Protein AF-A0AB34AJR7-F1 (afdb_monomer_lite)

Structure (mmCIF, N/CA/C/O backbone):
data_AF-A0AB34AJR7-F1
#
_entry.id   AF-A0AB34AJR7-F1
#
loop_
_atom_site.group_PDB
_atom_site.id
_atom_site.type_symbol
_atom_site.label_atom_id
_atom_site.label_alt_id
_atom_site.label_comp_id
_atom_site.label_asym_id
_atom_site.label_entity_id
_atom_site.label_seq_id
_atom_site.pdbx_PDB_ins_code
_atom_site.Cartn_x
_atom_site.Cartn_y
_atom_site.Cartn_z
_atom_site.occupancy
_atom_site.B_iso_or_equiv
_atom_site.auth_seq_id
_atom_site.auth_comp_id
_atom_site.auth_asym_id
_atom_site.auth_atom_id
_atom_site.pdbx_PDB_model_num
ATOM 1 N N . MET A 1 1 ? -32.721 -9.718 13.269 1.00 60.00 1 MET A N 1
ATOM 2 C CA . MET A 1 1 ? -31.646 -9.621 12.251 1.00 60.00 1 MET A CA 1
ATOM 3 C C . MET A 1 1 ? -32.278 -9.487 10.867 1.00 60.00 1 MET A C 1
ATOM 5 O O . MET A 1 1 ? -33.238 -10.207 10.607 1.00 60.00 1 MET A O 1
ATOM 9 N N . LYS A 1 2 ? -31.827 -8.562 10.002 1.00 69.06 2 LYS A N 1
ATOM 10 C CA . LYS A 1 2 ? -32.416 -8.412 8.654 1.00 69.06 2 LYS A CA 1
ATOM 11 C C . LYS A 1 2 ? -32.032 -9.614 7.778 1.00 69.06 2 LYS A C 1
ATOM 13 O O . LYS A 1 2 ? -30.962 -10.194 7.941 1.00 69.06 2 LYS A O 1
ATOM 18 N N . LY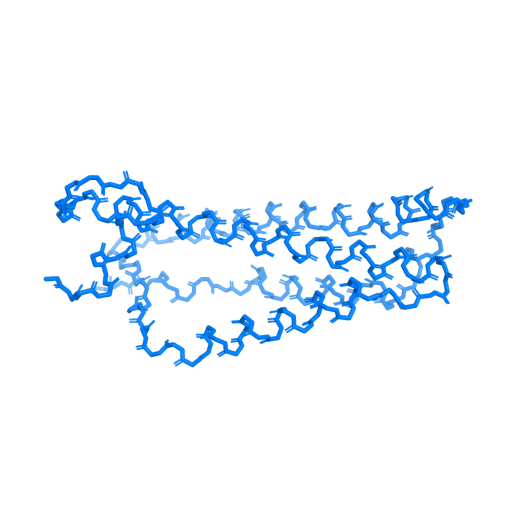S A 1 3 ? -32.892 -9.976 6.817 1.00 69.69 3 LYS A N 1
ATOM 19 C CA . LYS A 1 3 ? -32.714 -11.140 5.917 1.00 69.69 3 LYS A CA 1
ATOM 20 C C . LYS A 1 3 ? -31.365 -11.130 5.175 1.00 69.69 3 LYS A C 1
ATOM 22 O O . LYS A 1 3 ? -30.769 -12.180 4.966 1.00 69.69 3 LYS A O 1
ATOM 27 N N . ARG A 1 4 ? -30.870 -9.936 4.834 1.00 64.81 4 ARG A N 1
ATOM 28 C CA . ARG A 1 4 ? -29.570 -9.711 4.184 1.00 64.81 4 ARG A CA 1
ATOM 29 C C . ARG A 1 4 ? -28.381 -10.046 5.088 1.00 64.81 4 ARG A C 1
ATOM 31 O O . ARG A 1 4 ? -27.437 -10.668 4.623 1.00 64.81 4 ARG A O 1
ATOM 38 N N . ASP A 1 5 ? -28.443 -9.677 6.362 1.00 64.44 5 ASP A N 1
ATOM 39 C CA . ASP A 1 5 ? -27.351 -9.931 7.308 1.00 64.44 5 ASP A CA 1
ATOM 40 C C . ASP A 1 5 ? -27.264 -11.438 7.591 1.00 64.44 5 ASP A C 1
ATOM 42 O O . ASP A 1 5 ? -26.182 -12.012 7.589 1.00 64.44 5 ASP A O 1
ATOM 46 N N . LYS A 1 6 ? -28.422 -12.115 7.684 1.00 67.12 6 LYS A N 1
ATOM 47 C CA . LYS A 1 6 ? -28.497 -13.584 7.771 1.00 67.12 6 LYS A CA 1
ATOM 48 C C . LYS A 1 6 ? -27.819 -14.272 6.586 1.00 67.12 6 LYS A C 1
ATOM 50 O O . LYS A 1 6 ? -27.045 -15.199 6.787 1.00 67.12 6 LYS A O 1
ATOM 55 N N . TRP A 1 7 ? -28.078 -13.791 5.369 1.00 71.88 7 TRP A N 1
ATOM 56 C CA . TRP A 1 7 ? -27.449 -14.318 4.157 1.00 71.88 7 TRP A CA 1
ATOM 57 C C . TRP A 1 7 ? -25.925 -14.151 4.172 1.00 71.88 7 TRP A C 1
ATOM 59 O O . TRP A 1 7 ? -25.214 -15.052 3.736 1.00 71.88 7 TRP A O 1
ATOM 69 N N . LEU A 1 8 ? -25.426 -13.027 4.693 1.00 70.31 8 LEU A N 1
ATOM 70 C CA . LEU A 1 8 ? -23.998 -12.724 4.747 1.00 70.31 8 LEU A CA 1
ATOM 71 C C . LEU A 1 8 ? -23.271 -13.689 5.695 1.00 70.31 8 LEU A C 1
ATOM 73 O O . LEU A 1 8 ? -22.322 -14.341 5.281 1.00 70.31 8 LEU A O 1
ATOM 77 N N . TYR A 1 9 ? -23.762 -13.894 6.919 1.00 71.00 9 TYR A N 1
ATOM 78 C CA . TYR A 1 9 ? -23.121 -14.836 7.849 1.00 71.00 9 TYR A CA 1
ATOM 79 C C . TYR A 1 9 ? -23.202 -16.298 7.386 1.00 71.00 9 TYR A C 1
ATOM 81 O O . TYR A 1 9 ? -22.233 -17.040 7.532 1.00 71.00 9 TYR A O 1
ATOM 89 N N . GLN A 1 10 ? -24.314 -16.711 6.775 1.00 71.44 10 GLN A N 1
ATOM 90 C CA . GLN A 1 10 ? -24.476 -18.095 6.317 1.00 71.44 10 GLN A CA 1
ATOM 91 C C . GLN A 1 10 ? -23.614 -18.415 5.086 1.00 71.44 10 GLN A C 1
ATOM 93 O O . GLN A 1 10 ? -23.005 -19.478 5.031 1.00 71.44 10 GLN A O 1
ATOM 98 N N . ASN A 1 11 ? -23.512 -17.494 4.120 1.00 70.06 11 ASN A N 1
ATOM 99 C CA . ASN A 1 11 ? -22.813 -17.763 2.856 1.00 70.06 11 ASN A CA 1
ATOM 100 C C . ASN A 1 11 ? -21.356 -17.284 2.826 1.00 70.06 11 ASN A C 1
ATOM 102 O O . ASN A 1 11 ? -20.547 -17.897 2.141 1.00 70.06 11 ASN A O 1
ATOM 106 N N . PHE A 1 12 ? -21.005 -16.205 3.538 1.00 65.00 12 PHE A N 1
ATOM 107 C CA . PHE A 1 12 ? -19.621 -15.706 3.578 1.00 65.00 12 PHE A CA 1
ATOM 108 C C . PHE A 1 12 ? -18.805 -16.289 4.734 1.00 65.00 12 PHE A C 1
ATOM 110 O O . PHE A 1 12 ? -17.620 -16.549 4.552 1.00 65.00 12 PHE A O 1
ATOM 117 N N . ALA A 1 13 ? -19.407 -16.484 5.911 1.00 63.50 13 ALA A N 1
ATOM 118 C CA . ALA A 1 13 ? -18.710 -17.034 7.080 1.00 63.50 13 ALA A CA 1
ATOM 119 C C . ALA A 1 13 ? -18.955 -18.542 7.284 1.00 63.50 13 ALA A C 1
ATOM 121 O O . ALA A 1 13 ? -18.354 -19.136 8.175 1.00 63.50 13 ALA A O 1
ATOM 122 N N . GLY A 1 14 ? -19.805 -19.168 6.458 1.00 63.81 14 GLY A N 1
ATOM 123 C CA . GLY A 1 14 ? -20.055 -20.614 6.484 1.00 63.81 14 GLY A CA 1
ATOM 124 C C . GLY A 1 14 ? -20.819 -21.105 7.717 1.00 63.81 14 GLY A C 1
ATOM 125 O O . GLY A 1 14 ? -20.702 -22.271 8.085 1.00 63.81 14 GLY A O 1
ATOM 126 N N . LEU A 1 15 ? -21.575 -20.228 8.385 1.00 69.31 15 LEU A N 1
ATOM 127 C CA . LEU A 1 15 ? -22.309 -20.579 9.602 1.00 69.31 15 LEU A CA 1
ATOM 128 C C . LEU A 1 15 ? -23.631 -21.277 9.278 1.00 69.31 15 LEU A C 1
ATOM 130 O O . LEU A 1 15 ? -24.448 -20.765 8.512 1.00 69.31 15 LEU A O 1
ATOM 134 N N . ILE A 1 16 ? -23.849 -22.435 9.903 1.00 62.03 16 ILE A N 1
ATOM 135 C CA . ILE A 1 16 ? -25.080 -23.229 9.767 1.00 62.03 16 ILE A CA 1
ATOM 136 C C . ILE A 1 16 ? -26.218 -22.583 10.583 1.00 62.03 16 ILE A C 1
ATOM 138 O O . ILE A 1 16 ? -27.341 -22.459 10.090 1.00 62.03 16 ILE A O 1
ATOM 142 N N . ASP A 1 17 ? -25.898 -22.057 11.769 1.00 68.19 17 ASP A N 1
ATOM 143 C CA . ASP A 1 17 ? -26.843 -21.398 12.676 1.00 68.19 17 ASP A CA 1
ATOM 144 C C . ASP A 1 17 ? -26.700 -19.871 12.694 1.00 68.19 17 ASP A C 1
ATOM 146 O O . ASP A 1 17 ? -25.716 -19.298 12.224 1.00 68.19 17 ASP A O 1
ATOM 150 N N . THR A 1 18 ? -27.713 -19.176 13.224 1.00 71.06 18 THR A N 1
ATOM 151 C CA . THR A 1 18 ? -27.637 -17.722 13.415 1.00 71.06 18 THR A CA 1
ATOM 152 C C . THR A 1 18 ? -26.667 -17.395 14.552 1.00 71.06 18 THR A C 1
ATOM 154 O O . THR A 1 18 ? -26.972 -17.761 15.687 1.00 71.06 18 THR A O 1
ATOM 157 N N . PRO A 1 19 ? -25.553 -16.690 14.284 1.00 69.19 19 PRO A N 1
ATOM 158 C CA . PRO A 1 19 ? -24.556 -16.396 15.307 1.00 69.19 19 PRO A CA 1
ATOM 159 C C . PRO A 1 19 ? -25.125 -15.490 16.403 1.00 69.19 19 PRO A C 1
ATOM 161 O O . PRO A 1 19 ? -25.918 -14.576 16.128 1.00 69.19 19 PRO A O 1
ATOM 164 N N . ASP A 1 20 ? -24.703 -15.728 17.644 1.00 79.12 20 ASP A N 1
ATOM 165 C CA . ASP A 1 20 ? -25.038 -14.854 18.768 1.00 79.12 20 ASP A CA 1
ATOM 166 C C . ASP A 1 20 ? -24.397 -13.454 18.598 1.00 79.12 20 ASP A C 1
ATOM 168 O O . ASP A 1 20 ? -23.744 -13.147 17.597 1.00 79.12 20 ASP A O 1
ATOM 172 N N . GLU A 1 21 ? -24.680 -12.521 19.507 1.00 75.44 21 GLU A N 1
ATOM 173 C CA . GLU A 1 21 ? -24.149 -11.150 19.409 1.00 75.44 21 GLU A CA 1
ATOM 174 C C . GLU A 1 21 ? -22.619 -11.079 19.547 1.00 75.44 21 GLU A C 1
ATOM 176 O O . GLU A 1 21 ? -21.972 -10.314 18.829 1.00 75.44 21 GLU A O 1
ATOM 181 N N . TYR A 1 22 ? -22.034 -11.929 20.393 1.00 77.88 22 TYR A N 1
ATOM 182 C CA . TYR A 1 22 ? -20.591 -12.003 20.603 1.00 77.88 22 TYR A CA 1
ATOM 183 C C . TYR A 1 22 ? -19.871 -12.568 19.368 1.00 77.88 22 TYR A C 1
ATOM 185 O O . TYR A 1 22 ? -18.938 -11.955 18.846 1.00 77.88 22 TYR A O 1
ATOM 193 N N . GLN A 1 23 ? -20.363 -13.684 18.834 1.00 77.94 23 GLN A N 1
ATOM 194 C CA . GLN A 1 23 ? -19.871 -14.334 17.624 1.00 77.94 23 GLN A CA 1
ATOM 195 C C . GLN A 1 23 ? -19.946 -13.395 16.421 1.00 77.94 23 GLN A C 1
ATOM 197 O O . GLN A 1 23 ? -18.976 -13.279 15.675 1.00 77.94 23 GLN A O 1
ATOM 202 N N . ARG A 1 24 ? -21.059 -12.667 16.244 1.00 75.31 24 ARG A N 1
ATOM 203 C CA . ARG A 1 24 ? -21.189 -11.662 15.171 1.00 75.31 24 ARG A CA 1
ATOM 204 C C . ARG A 1 24 ? -20.109 -10.597 15.258 1.00 75.31 24 ARG A C 1
ATOM 206 O O . ARG A 1 24 ? -19.453 -10.321 14.257 1.00 75.31 24 ARG A O 1
ATOM 213 N N . HIS A 1 25 ? -19.882 -10.057 16.452 1.00 77.88 25 HIS A N 1
ATOM 214 C CA . HIS A 1 25 ? -18.841 -9.061 16.663 1.00 77.88 25 HIS A CA 1
ATOM 215 C C . HIS A 1 25 ? -17.438 -9.604 16.323 1.00 77.88 25 HIS A C 1
ATOM 217 O O . HIS A 1 25 ? -16.643 -8.913 15.682 1.00 77.88 25 HIS A O 1
ATOM 223 N N . GLU A 1 26 ? -17.115 -10.846 16.697 1.00 78.00 26 GLU A N 1
ATOM 224 C CA . GLU A 1 26 ? -15.825 -11.455 16.344 1.00 78.00 26 GLU A CA 1
ATOM 225 C C . GLU A 1 26 ? -15.669 -11.727 14.839 1.00 78.00 26 GLU A C 1
ATOM 227 O O . GLU A 1 26 ? -14.589 -11.492 14.277 1.00 78.00 26 GLU A O 1
ATOM 232 N N . ILE A 1 27 ? -16.737 -12.174 14.173 1.00 80.12 27 ILE A N 1
ATOM 233 C CA . ILE A 1 27 ? -16.758 -12.413 12.724 1.00 80.12 27 ILE A CA 1
ATOM 234 C C . ILE A 1 27 ? -16.564 -11.097 11.974 1.00 80.12 27 ILE A C 1
ATOM 236 O O . ILE A 1 27 ? -15.672 -11.005 11.132 1.00 80.12 27 ILE A O 1
ATOM 240 N N . ASP A 1 28 ? -17.330 -10.060 12.314 1.00 80.56 28 ASP A N 1
ATOM 241 C CA . ASP A 1 28 ? -17.245 -8.748 11.668 1.00 80.56 28 ASP A CA 1
ATOM 242 C C . ASP A 1 28 ? -15.857 -8.130 11.851 1.00 80.56 28 ASP A C 1
ATOM 244 O O . ASP A 1 28 ? -15.256 -7.621 10.901 1.00 80.56 28 ASP A O 1
ATOM 248 N N . LYS A 1 29 ? -15.285 -8.248 13.056 1.00 78.50 29 LYS A N 1
ATOM 249 C CA . LYS A 1 29 ? -13.915 -7.813 13.349 1.00 78.50 29 LYS A CA 1
ATOM 250 C C . LYS A 1 29 ? -12.887 -8.539 12.483 1.00 78.50 29 LYS A C 1
ATOM 252 O O . LYS A 1 29 ? -11.925 -7.925 12.017 1.00 78.50 29 LYS A O 1
ATOM 257 N N . THR A 1 30 ? -13.058 -9.840 12.278 1.00 81.94 30 THR A N 1
ATOM 258 C CA . THR A 1 30 ? -12.148 -10.652 11.461 1.00 81.94 30 THR A CA 1
ATOM 259 C C . THR A 1 30 ? -12.290 -10.311 9.981 1.00 81.94 30 THR A C 1
ATOM 261 O O . THR A 1 30 ? -11.288 -10.068 9.307 1.00 81.94 30 THR A O 1
ATOM 264 N N . LEU A 1 31 ? -13.522 -10.183 9.494 1.00 80.25 31 LEU A N 1
ATOM 265 C CA . LEU A 1 31 ? -13.828 -9.809 8.117 1.00 80.25 31 LEU A CA 1
ATOM 266 C C . LEU A 1 31 ? -13.313 -8.402 7.785 1.00 80.25 31 LEU A C 1
ATOM 268 O O . LEU A 1 31 ? -12.744 -8.191 6.714 1.00 80.25 31 LEU A O 1
ATOM 272 N N . ALA A 1 32 ? -13.415 -7.458 8.724 1.00 81.19 32 ALA A N 1
ATOM 273 C CA . ALA A 1 32 ? -12.837 -6.124 8.591 1.00 81.19 32 ALA A CA 1
ATOM 274 C C . ALA A 1 32 ? -11.305 -6.170 8.476 1.00 81.19 32 ALA A C 1
ATOM 276 O O . ALA A 1 32 ? -10.736 -5.530 7.592 1.00 81.19 32 ALA A O 1
ATOM 277 N N . LYS A 1 33 ? -10.624 -6.965 9.315 1.00 81.69 33 LYS A N 1
ATOM 278 C CA . LYS A 1 33 ? -9.163 -7.148 9.224 1.00 81.69 33 LYS A CA 1
ATOM 279 C C . LYS A 1 33 ? -8.746 -7.737 7.879 1.00 81.69 33 LYS A C 1
ATOM 281 O O . LYS A 1 33 ? -7.834 -7.207 7.252 1.00 81.69 33 LYS A O 1
ATOM 286 N N . ILE A 1 34 ? -9.420 -8.795 7.429 1.00 85.56 34 ILE A N 1
ATOM 287 C CA . ILE A 1 34 ? -9.145 -9.431 6.133 1.00 85.56 34 ILE A CA 1
ATOM 288 C C . ILE A 1 34 ? -9.380 -8.438 4.994 1.00 85.56 34 ILE A C 1
ATOM 290 O O . ILE A 1 34 ? -8.551 -8.338 4.098 1.00 85.56 34 ILE A O 1
ATOM 294 N N . SER A 1 35 ? -10.457 -7.653 5.056 1.00 83.31 35 SER A N 1
ATOM 295 C CA . SER A 1 35 ? -10.771 -6.641 4.041 1.00 83.31 35 SER A CA 1
ATOM 296 C C . SER A 1 35 ? -9.695 -5.555 3.954 1.00 83.31 35 SER A C 1
ATOM 298 O O . SER A 1 35 ? -9.305 -5.165 2.857 1.00 83.31 35 SER A O 1
ATOM 300 N N . ILE A 1 36 ? -9.173 -5.095 5.097 1.00 83.31 36 ILE A N 1
ATOM 301 C CA . ILE A 1 36 ? -8.062 -4.133 5.146 1.00 83.31 36 ILE A CA 1
ATOM 302 C C . ILE A 1 36 ? -6.793 -4.742 4.536 1.00 83.31 36 ILE A C 1
ATOM 304 O O . ILE A 1 36 ? -6.128 -4.089 3.734 1.00 83.31 36 ILE A O 1
ATOM 308 N N . ILE A 1 37 ? -6.469 -5.992 4.879 1.00 86.69 37 ILE A N 1
ATOM 309 C CA . ILE A 1 37 ? -5.313 -6.700 4.312 1.00 86.69 37 ILE A CA 1
ATOM 310 C C . ILE A 1 37 ? -5.470 -6.836 2.794 1.00 86.69 37 ILE A C 1
ATOM 312 O O . ILE A 1 37 ? -4.567 -6.450 2.061 1.00 86.69 37 ILE A O 1
ATOM 316 N N . ALA A 1 38 ? -6.630 -7.297 2.321 1.00 87.50 38 ALA A N 1
ATOM 317 C CA . ALA A 1 38 ? -6.923 -7.458 0.900 1.00 87.50 38 ALA A CA 1
ATOM 318 C C . ALA A 1 38 ? -6.825 -6.132 0.131 1.00 87.50 38 ALA A C 1
ATOM 320 O O . ALA A 1 38 ? -6.281 -6.105 -0.971 1.00 87.50 38 ALA A O 1
ATOM 321 N N . LEU A 1 39 ? -7.292 -5.023 0.719 1.00 88.12 39 LEU A N 1
ATOM 322 C CA . LEU A 1 39 ? -7.153 -3.692 0.128 1.00 88.12 39 LEU A CA 1
ATOM 323 C C . LEU A 1 39 ? -5.680 -3.288 -0.012 1.00 88.12 39 LEU A C 1
ATOM 325 O O . LEU A 1 39 ? -5.278 -2.811 -1.072 1.00 88.12 39 LEU A O 1
ATOM 329 N N . TYR A 1 40 ? -4.860 -3.502 1.021 1.00 87.31 40 TYR A N 1
ATOM 330 C CA . TYR A 1 40 ? -3.425 -3.223 0.933 1.00 87.31 40 TYR A CA 1
ATOM 331 C C . TYR A 1 40 ? -2.716 -4.124 -0.080 1.00 87.31 40 TYR A C 1
ATOM 333 O O . TYR A 1 40 ? -1.859 -3.642 -0.818 1.00 87.31 40 TYR A O 1
ATOM 341 N N . THR A 1 41 ? -3.094 -5.400 -0.170 1.00 89.12 41 THR A N 1
ATOM 342 C CA . THR A 1 41 ? -2.574 -6.313 -1.195 1.00 89.12 41 THR A CA 1
ATOM 343 C C . THR A 1 41 ? -2.944 -5.841 -2.599 1.00 89.12 41 THR A C 1
ATOM 345 O O . THR A 1 41 ? -2.082 -5.819 -3.472 1.00 89.12 41 THR A O 1
ATOM 348 N N . LEU A 1 42 ? -4.190 -5.406 -2.821 1.00 91.25 42 LEU A N 1
ATOM 349 C CA . LEU A 1 42 ? -4.624 -4.852 -4.104 1.00 91.25 42 LEU A CA 1
ATOM 350 C C . LEU A 1 42 ? -3.804 -3.611 -4.478 1.00 91.25 42 LEU A C 1
ATOM 352 O O . LEU A 1 42 ? -3.295 -3.534 -5.591 1.00 91.25 42 LEU A O 1
ATOM 356 N N . LEU A 1 43 ? -3.632 -2.669 -3.546 1.00 89.19 43 LEU A N 1
ATOM 357 C CA . LEU A 1 43 ? -2.821 -1.467 -3.768 1.00 89.19 43 LEU A CA 1
ATOM 358 C C . LEU A 1 43 ? -1.368 -1.810 -4.123 1.00 89.19 43 LEU A C 1
ATOM 360 O O . LEU A 1 43 ? -0.813 -1.219 -5.045 1.00 89.19 43 LEU A O 1
ATOM 364 N N . ALA A 1 44 ? -0.770 -2.782 -3.429 1.00 89.31 44 ALA A N 1
ATOM 365 C CA . ALA A 1 44 ? 0.584 -3.248 -3.711 1.00 89.31 44 ALA A CA 1
ATOM 366 C C . ALA A 1 44 ? 0.696 -3.861 -5.119 1.00 89.31 44 ALA A C 1
ATOM 368 O O . ALA A 1 44 ? 1.588 -3.498 -5.881 1.00 89.31 44 ALA A O 1
ATOM 369 N N . LEU A 1 45 ? -0.246 -4.728 -5.500 1.00 91.75 45 LEU A N 1
ATOM 370 C CA . LEU A 1 45 ? -0.263 -5.354 -6.825 1.00 91.75 45 LEU A CA 1
ATOM 371 C C . LEU A 1 45 ? -0.464 -4.340 -7.955 1.00 91.75 45 LEU A C 1
ATOM 373 O O . LEU A 1 45 ? 0.195 -4.451 -8.984 1.00 91.75 45 LEU A O 1
ATOM 377 N N . VAL A 1 46 ? -1.334 -3.346 -7.764 1.00 91.69 46 VAL A N 1
ATOM 378 C CA . VAL A 1 46 ? -1.527 -2.260 -8.739 1.00 91.69 46 VAL A CA 1
ATOM 379 C C . VAL A 1 46 ? -0.271 -1.397 -8.851 1.00 91.69 46 VAL A C 1
ATOM 381 O O . VAL A 1 46 ? 0.119 -1.014 -9.948 1.00 91.69 46 VAL A O 1
ATOM 384 N N . TYR A 1 47 ? 0.412 -1.115 -7.740 1.00 89.44 47 TYR A N 1
ATOM 385 C CA . TYR A 1 47 ? 1.683 -0.393 -7.786 1.00 89.44 47 TYR A CA 1
ATOM 386 C C . TYR A 1 47 ? 2.756 -1.167 -8.566 1.00 89.44 47 TYR A C 1
ATOM 388 O O . TYR A 1 47 ? 3.430 -0.599 -9.425 1.00 89.44 47 TYR A O 1
ATOM 396 N N . LEU A 1 48 ? 2.881 -2.474 -8.312 1.00 90.62 48 LEU A N 1
ATOM 397 C CA . LEU A 1 48 ? 3.771 -3.352 -9.069 1.00 90.62 48 LEU A CA 1
ATOM 398 C C . LEU A 1 48 ? 3.424 -3.361 -10.559 1.00 90.62 48 LEU A C 1
ATOM 400 O O . LEU A 1 48 ? 4.328 -3.270 -11.386 1.00 90.62 48 LEU A O 1
ATOM 404 N N . SER A 1 49 ? 2.139 -3.455 -10.905 1.00 91.25 49 SER A N 1
ATOM 405 C CA . SER A 1 49 ? 1.719 -3.499 -12.304 1.00 91.25 49 SER A CA 1
ATOM 406 C C . SER A 1 49 ? 2.017 -2.199 -13.039 1.00 91.25 49 SER A C 1
ATOM 408 O O . SER A 1 49 ? 2.470 -2.259 -14.171 1.00 91.25 49 SER A O 1
ATOM 410 N N . ILE A 1 50 ? 1.862 -1.040 -12.388 1.00 89.62 50 ILE A N 1
ATOM 411 C CA . ILE A 1 50 ? 2.239 0.258 -12.966 1.00 89.62 50 ILE A CA 1
ATOM 412 C C . ILE A 1 50 ? 3.723 0.270 -13.344 1.00 89.62 50 ILE A C 1
ATOM 414 O O . ILE A 1 50 ? 4.066 0.654 -14.457 1.00 89.62 50 ILE A O 1
ATOM 418 N N . PHE A 1 51 ? 4.611 -0.156 -12.444 1.00 88.38 51 PHE A N 1
ATOM 419 C CA . PHE A 1 51 ? 6.046 -0.162 -12.740 1.00 88.38 51 PHE A CA 1
ATOM 420 C C . PHE A 1 51 ? 6.433 -1.223 -13.767 1.00 88.38 51 PHE A C 1
ATOM 422 O O . PHE A 1 51 ? 7.297 -0.977 -14.600 1.00 88.38 51 PHE A O 1
ATOM 429 N N . LEU A 1 52 ? 5.779 -2.381 -13.748 1.00 88.81 52 LEU A N 1
ATOM 430 C CA . LEU A 1 52 ? 5.988 -3.411 -14.762 1.00 88.81 52 LEU A CA 1
ATOM 431 C C . LEU A 1 52 ? 5.546 -2.925 -16.151 1.00 88.81 52 LEU A C 1
ATOM 433 O O . LEU A 1 52 ? 6.225 -3.194 -17.137 1.00 88.81 52 LEU A O 1
ATOM 437 N N . ASP A 1 53 ? 4.446 -2.181 -16.219 1.00 89.38 53 ASP A N 1
ATOM 438 C CA . ASP A 1 53 ? 3.928 -1.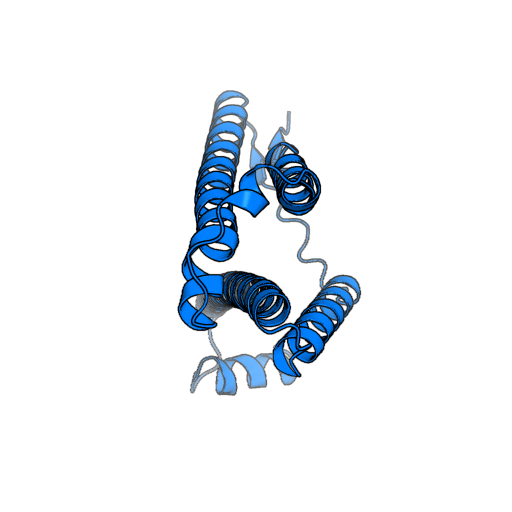565 -17.439 1.00 89.38 53 ASP A CA 1
ATOM 439 C C . ASP A 1 53 ? 4.847 -0.457 -17.965 1.00 89.38 53 ASP A C 1
ATOM 441 O O . ASP A 1 53 ? 5.067 -0.371 -19.171 1.00 89.38 53 ASP A O 1
ATOM 445 N N . ILE A 1 54 ? 5.429 0.353 -17.071 1.00 87.69 54 ILE A N 1
ATOM 446 C CA . ILE A 1 54 ? 6.450 1.352 -17.427 1.00 87.69 54 ILE A CA 1
ATOM 447 C C . ILE A 1 54 ? 7.669 0.663 -18.047 1.00 87.69 54 ILE A C 1
ATOM 449 O O . ILE A 1 54 ? 8.107 1.051 -19.123 1.00 87.69 54 ILE A O 1
ATOM 453 N N . GLU A 1 55 ? 8.185 -0.387 -17.405 1.00 88.00 55 GLU A N 1
ATOM 454 C CA . GLU A 1 55 ? 9.366 -1.120 -17.878 1.00 88.00 55 GLU A CA 1
ATOM 455 C C . GLU A 1 55 ? 9.134 -1.858 -19.205 1.00 88.00 55 GLU A C 1
ATOM 457 O O . GLU A 1 55 ? 10.081 -2.118 -19.946 1.00 88.00 55 GLU A O 1
ATOM 462 N N . ARG A 1 56 ? 7.880 -2.202 -19.515 1.00 86.56 56 ARG A N 1
ATOM 463 C CA . ARG A 1 56 ? 7.487 -2.856 -20.772 1.00 86.56 56 ARG A CA 1
ATOM 464 C C . ARG A 1 56 ? 6.938 -1.891 -21.823 1.00 86.56 56 ARG A C 1
ATOM 466 O O . ARG A 1 56 ? 6.532 -2.357 -22.884 1.00 86.56 56 ARG A O 1
ATOM 473 N N . GLU A 1 57 ? 6.875 -0.594 -21.518 1.00 88.00 57 GLU A N 1
ATOM 474 C CA . GLU A 1 57 ? 6.240 0.442 -22.347 1.00 88.00 57 GLU A CA 1
ATOM 475 C C . GLU A 1 57 ? 4.815 0.063 -22.807 1.00 88.00 57 GLU A C 1
ATOM 477 O O . GLU A 1 57 ? 4.370 0.395 -23.907 1.00 88.00 57 GLU A O 1
ATOM 482 N N . PHE A 1 58 ? 4.075 -0.654 -21.957 1.00 88.88 58 PHE A N 1
ATOM 483 C CA . PHE A 1 58 ? 2.769 -1.217 -22.286 1.00 88.88 58 PHE A CA 1
ATOM 484 C C . PHE A 1 58 ? 1.792 -1.039 -21.132 1.00 88.88 58 PHE A C 1
ATOM 486 O O . PHE A 1 58 ? 2.047 -1.500 -20.028 1.00 88.88 58 PHE A O 1
ATOM 493 N N . LEU A 1 59 ? 0.630 -0.439 -21.397 1.00 87.81 59 LEU A N 1
ATOM 494 C CA . LEU A 1 59 ? -0.423 -0.296 -20.395 1.00 87.81 59 LEU A CA 1
ATOM 495 C C . LEU A 1 59 ? -1.262 -1.576 -20.313 1.00 87.81 59 LEU A C 1
ATOM 497 O O . LEU A 1 59 ? -2.101 -1.844 -21.177 1.00 87.81 59 LEU A O 1
ATOM 501 N N . SER A 1 60 ? -1.065 -2.360 -19.256 1.00 87.25 60 SER A N 1
ATOM 502 C CA . SER A 1 60 ? -1.769 -3.621 -19.081 1.00 87.25 60 SER A CA 1
ATOM 503 C C . SER A 1 60 ? -3.231 -3.421 -18.669 1.00 87.25 60 SER A C 1
ATOM 505 O O . SER A 1 60 ? -3.568 -2.521 -17.886 1.00 87.25 60 SER A O 1
ATOM 507 N N . PRO A 1 61 ? -4.129 -4.327 -19.106 1.00 83.31 61 PRO A N 1
ATOM 508 C CA . PRO A 1 61 ? -5.504 -4.366 -18.615 1.00 83.31 61 PRO A CA 1
ATOM 509 C C . PRO A 1 61 ? -5.592 -4.497 -17.090 1.00 83.31 61 PRO A C 1
ATOM 511 O O . PRO A 1 61 ? -6.567 -4.052 -16.489 1.00 83.31 61 PRO A O 1
ATOM 514 N N . PHE A 1 62 ? -4.574 -5.090 -16.456 1.00 86.88 62 PHE A N 1
ATOM 515 C CA . PHE A 1 62 ? -4.514 -5.241 -15.007 1.00 86.88 62 PHE A CA 1
ATOM 516 C C . PHE A 1 62 ? -4.311 -3.896 -14.301 1.00 86.88 62 PHE A C 1
ATOM 518 O O . PHE A 1 62 ? -5.018 -3.617 -13.337 1.00 86.88 62 PHE A O 1
ATOM 525 N N . THR A 1 63 ? -3.428 -3.029 -14.804 1.00 88.69 63 THR A N 1
ATOM 526 C CA . THR A 1 63 ? -3.237 -1.679 -14.252 1.00 88.69 63 THR A CA 1
ATOM 527 C C . THR A 1 63 ? -4.505 -0.838 -14.380 1.00 88.69 63 THR A C 1
ATOM 529 O O . THR A 1 63 ? -4.953 -0.233 -13.404 1.00 88.69 63 THR A O 1
ATOM 532 N N . VAL A 1 64 ? -5.138 -0.853 -15.557 1.00 88.19 64 VAL A N 1
ATOM 533 C CA . VAL A 1 64 ? -6.385 -0.107 -15.800 1.00 88.19 64 VAL A CA 1
ATOM 534 C C . VAL A 1 64 ? -7.526 -0.646 -14.933 1.00 88.19 64 VAL A C 1
ATOM 536 O O . VAL A 1 64 ? -8.204 0.117 -14.243 1.00 88.19 64 VAL A O 1
ATOM 539 N N . GLY A 1 65 ? -7.723 -1.966 -14.927 1.00 86.69 65 GLY A N 1
ATOM 540 C CA . GLY A 1 65 ? -8.763 -2.620 -14.136 1.00 86.69 65 GLY A CA 1
ATOM 541 C C . GLY A 1 65 ? -8.556 -2.438 -12.634 1.00 86.69 65 GLY A C 1
ATOM 542 O O . GLY A 1 65 ? -9.502 -2.128 -11.914 1.00 86.69 65 GLY A O 1
ATOM 543 N N . GLY A 1 66 ? -7.318 -2.559 -12.158 1.00 89.00 66 GLY A N 1
ATOM 544 C CA . GLY A 1 66 ? -6.955 -2.349 -10.761 1.00 89.00 66 GLY A CA 1
ATOM 545 C C . GLY A 1 66 ? -7.219 -0.920 -10.288 1.00 89.00 66 GLY A C 1
ATOM 546 O O . GLY A 1 66 ? -7.825 -0.727 -9.233 1.00 89.00 66 GLY A O 1
ATOM 547 N N . ALA A 1 67 ? -6.856 0.085 -11.091 1.00 89.50 67 ALA A N 1
ATOM 548 C CA . ALA A 1 67 ? -7.165 1.483 -10.798 1.00 89.50 67 ALA A CA 1
ATOM 549 C C . ALA A 1 67 ? -8.683 1.735 -10.730 1.00 89.50 67 ALA A C 1
ATOM 551 O O . ALA A 1 67 ? -9.168 2.348 -9.776 1.00 89.50 67 ALA A O 1
ATOM 552 N N . LEU A 1 68 ? -9.451 1.203 -11.688 1.00 89.81 68 LEU A N 1
ATOM 553 C CA . LEU A 1 68 ? -10.915 1.296 -11.684 1.00 89.81 68 LEU A CA 1
ATOM 554 C C . LEU A 1 68 ? -11.535 0.625 -10.453 1.00 89.81 68 LEU A C 1
ATOM 556 O O . LEU A 1 68 ? -12.445 1.187 -9.843 1.00 89.81 68 LEU A O 1
ATOM 560 N N . LEU A 1 69 ? -11.031 -0.543 -10.048 1.00 89.69 69 LEU A N 1
ATOM 561 C CA . LEU A 1 69 ? -11.493 -1.230 -8.843 1.00 89.69 69 LEU A CA 1
ATOM 562 C C . LEU A 1 69 ? -11.251 -0.391 -7.587 1.00 89.69 69 LEU A C 1
ATOM 564 O O . LEU A 1 69 ? -12.152 -0.282 -6.757 1.00 89.69 69 LEU A O 1
ATOM 568 N N . ILE A 1 70 ? -10.084 0.245 -7.459 1.00 89.75 70 ILE A N 1
ATOM 569 C CA . ILE A 1 70 ? -9.786 1.145 -6.335 1.00 89.75 70 ILE A CA 1
ATOM 570 C C . ILE A 1 70 ? -10.771 2.321 -6.309 1.00 89.75 70 ILE A C 1
ATOM 572 O O . ILE A 1 70 ? -11.301 2.644 -5.245 1.00 89.75 70 ILE A O 1
ATOM 576 N N . ILE A 1 71 ? -11.075 2.920 -7.466 1.00 88.25 71 ILE A N 1
ATOM 577 C CA . ILE A 1 71 ? -12.054 4.012 -7.576 1.00 88.25 71 ILE A CA 1
ATOM 578 C C . ILE A 1 71 ? -13.443 3.539 -7.134 1.00 88.25 71 ILE A C 1
ATOM 580 O O . ILE A 1 71 ? -14.070 4.177 -6.290 1.00 88.25 71 ILE A O 1
ATOM 584 N N . ILE A 1 72 ? -13.914 2.398 -7.645 1.00 87.94 72 ILE A N 1
ATOM 585 C CA . ILE A 1 72 ? -15.224 1.836 -7.286 1.00 87.94 72 ILE A CA 1
ATOM 586 C C . ILE A 1 72 ? -15.296 1.541 -5.784 1.00 87.94 72 ILE A C 1
ATOM 588 O O . ILE A 1 72 ? -16.302 1.854 -5.143 1.00 87.94 72 ILE A O 1
ATOM 592 N N . LEU A 1 73 ? -14.239 0.965 -5.204 1.00 86.62 73 LEU A N 1
ATOM 593 C CA . LEU A 1 73 ? -14.161 0.701 -3.769 1.00 86.62 73 LEU A CA 1
ATOM 594 C C . LEU A 1 73 ? -14.216 1.999 -2.962 1.00 86.62 73 LEU A C 1
ATOM 596 O O . LEU A 1 73 ? -14.992 2.081 -2.012 1.00 86.62 73 LEU A O 1
ATOM 600 N N . PHE A 1 74 ? -13.468 3.026 -3.366 1.00 83.19 74 PHE A N 1
ATOM 601 C CA . PHE A 1 74 ? -13.485 4.329 -2.708 1.00 83.19 74 PHE A CA 1
ATOM 602 C C . PHE A 1 74 ? -14.872 4.985 -2.770 1.00 83.19 74 PHE A C 1
ATOM 604 O O . PHE A 1 74 ? -15.401 5.418 -1.745 1.00 83.19 74 PHE A O 1
ATOM 611 N N . CYS A 1 75 ? -15.513 4.983 -3.943 1.00 82.25 75 CYS A N 1
ATOM 612 C CA . CYS A 1 75 ? -16.886 5.459 -4.110 1.00 82.25 75 CYS A CA 1
ATOM 613 C C . CYS A 1 75 ? -17.859 4.690 -3.209 1.00 82.25 75 CYS A C 1
ATOM 615 O O . CYS A 1 75 ? -18.669 5.296 -2.507 1.00 82.25 75 CYS A O 1
ATOM 617 N N . ARG A 1 76 ? -17.748 3.357 -3.169 1.00 80.94 76 ARG A N 1
ATOM 618 C CA . ARG A 1 76 ? -18.587 2.514 -2.312 1.00 80.94 76 ARG A CA 1
ATOM 619 C C . ARG A 1 76 ? -18.383 2.828 -0.831 1.00 80.94 76 ARG A C 1
ATOM 621 O O . ARG A 1 76 ? -19.369 2.881 -0.103 1.00 80.94 76 ARG A O 1
ATOM 628 N N . MET A 1 77 ? -17.145 3.045 -0.387 1.00 73.00 77 MET A N 1
ATOM 629 C CA . MET A 1 77 ? -16.845 3.424 0.998 1.00 73.00 77 MET A CA 1
ATOM 630 C C . MET A 1 77 ? -17.414 4.804 1.346 1.00 73.00 77 MET A C 1
ATOM 632 O O . MET A 1 77 ? -17.976 4.961 2.423 1.00 73.00 77 MET A O 1
ATOM 636 N N . SER A 1 78 ? -17.342 5.770 0.426 1.00 71.50 78 SER A N 1
ATOM 637 C CA . SER A 1 78 ? -17.878 7.127 0.613 1.00 71.50 78 SER A CA 1
ATOM 638 C C . SER A 1 78 ? -19.414 7.169 0.684 1.00 71.50 78 SER A C 1
ATOM 640 O O . SER A 1 78 ? -19.994 7.912 1.472 1.00 71.50 78 SER A O 1
ATOM 642 N N . MET A 1 79 ? -20.101 6.336 -0.107 1.00 69.00 79 MET A N 1
ATOM 643 C CA . MET A 1 79 ? -21.570 6.304 -0.157 1.00 69.00 79 MET A CA 1
ATOM 644 C C . MET A 1 79 ? -22.216 5.496 0.974 1.00 69.00 79 MET A C 1
ATOM 646 O O . MET A 1 79 ? -23.423 5.622 1.210 1.00 69.00 79 MET A O 1
ATOM 650 N N . ASN A 1 80 ? -21.462 4.633 1.656 1.00 60.81 80 ASN A N 1
ATOM 651 C CA . ASN A 1 80 ? -22.031 3.761 2.670 1.00 60.81 80 ASN A CA 1
ATOM 652 C C . ASN A 1 80 ? -22.312 4.568 3.949 1.00 60.81 80 ASN A C 1
ATOM 654 O O . ASN A 1 80 ? -21.457 4.710 4.812 1.00 60.81 80 ASN A O 1
ATOM 658 N N . ARG A 1 81 ? -23.550 5.062 4.091 1.00 45.59 81 ARG A N 1
ATOM 659 C CA . ARG A 1 81 ? -24.083 5.727 5.300 1.00 45.59 81 ARG A CA 1
ATOM 660 C C . ARG A 1 81 ? -24.149 4.834 6.546 1.00 45.59 81 ARG A C 1
ATOM 662 O O . ARG A 1 81 ? -24.685 5.266 7.563 1.00 45.59 81 ARG A O 1
ATOM 669 N N . LEU A 1 82 ? -23.606 3.614 6.507 1.00 46.34 82 LEU A N 1
ATOM 670 C CA . LEU A 1 82 ? -23.090 3.008 7.730 1.00 46.34 82 LEU A CA 1
ATOM 671 C C . LEU A 1 82 ? -21.846 3.805 8.120 1.00 46.34 82 LEU A C 1
ATOM 673 O O . LEU A 1 82 ? -20.714 3.354 7.956 1.00 46.34 82 LEU A O 1
ATOM 677 N N . SER A 1 83 ? -22.089 5.003 8.648 1.00 43.31 83 SER A N 1
ATOM 678 C CA . SER A 1 83 ? -21.294 5.530 9.733 1.00 43.31 83 SER A CA 1
ATOM 679 C C . SER A 1 83 ? -21.246 4.402 10.758 1.00 43.31 83 SER A C 1
ATOM 681 O O . SER A 1 83 ? -22.155 4.234 11.563 1.00 43.31 83 SER A O 1
ATOM 683 N N . ALA A 1 84 ? -20.227 3.544 10.672 1.00 48.19 84 ALA A N 1
ATOM 684 C CA . ALA A 1 84 ? -19.650 3.043 11.895 1.00 48.19 84 ALA A CA 1
ATOM 685 C C . ALA A 1 84 ? -19.365 4.330 12.656 1.00 48.19 84 ALA A C 1
ATOM 687 O O . ALA A 1 84 ? -18.551 5.123 12.167 1.00 48.19 84 ALA A O 1
ATOM 688 N N . ASP A 1 85 ? -20.148 4.610 13.707 1.00 43.28 85 ASP A N 1
ATOM 689 C CA . ASP A 1 85 ? -19.853 5.710 14.618 1.00 43.28 85 ASP A CA 1
ATOM 690 C C . ASP A 1 85 ? -18.345 5.704 14.776 1.00 43.28 85 ASP A C 1
ATOM 692 O O . ASP A 1 85 ? -17.762 4.637 15.021 1.00 43.28 85 ASP A O 1
ATOM 696 N N . ALA A 1 86 ? -17.710 6.828 14.422 1.00 52.72 86 ALA A N 1
ATOM 697 C CA . ALA A 1 86 ? -16.261 6.911 14.436 1.00 52.72 86 ALA A CA 1
ATOM 698 C C . ALA A 1 86 ? -15.852 6.350 15.790 1.00 52.72 86 ALA A C 1
ATOM 700 O O . ALA A 1 86 ? -16.325 6.875 16.785 1.00 52.72 86 ALA A O 1
ATOM 701 N N . ILE A 1 87 ? -15.141 5.215 15.822 1.00 59.34 87 ILE A N 1
ATOM 702 C CA . ILE A 1 87 ? -14.913 4.498 17.080 1.00 59.34 87 ILE A CA 1
ATOM 703 C C . ILE A 1 87 ? -14.099 5.445 17.953 1.00 59.34 87 ILE A C 1
ATOM 705 O O . ILE A 1 87 ? -12.887 5.557 17.767 1.00 59.34 87 ILE A O 1
ATOM 709 N N . GLU A 1 88 ? -14.779 6.192 18.819 1.00 68.88 88 GLU A N 1
ATOM 710 C CA . GLU A 1 88 ? -14.164 7.191 19.668 1.00 68.88 88 GLU A CA 1
ATOM 711 C C . GLU A 1 88 ? -13.546 6.420 20.823 1.00 68.88 88 GLU A C 1
ATOM 713 O O . GLU A 1 88 ? -14.216 5.715 21.574 1.00 68.88 88 GLU A O 1
ATOM 718 N N . ILE A 1 89 ? -12.222 6.479 20.911 1.00 74.00 89 ILE A N 1
ATOM 719 C CA . ILE A 1 89 ? -11.493 5.884 22.019 1.00 74.00 89 ILE A CA 1
ATOM 720 C C . ILE A 1 89 ? -11.415 6.970 23.078 1.00 74.00 89 ILE A C 1
ATOM 722 O O . ILE A 1 89 ? -10.528 7.829 23.040 1.00 74.00 89 ILE A O 1
ATOM 726 N N . GLU A 1 90 ? -12.394 6.950 23.973 1.00 79.56 90 GLU A N 1
ATOM 727 C CA . GLU A 1 90 ? -12.489 7.869 25.097 1.00 79.56 90 GLU A CA 1
ATOM 728 C C . GLU A 1 90 ? -11.506 7.458 26.190 1.00 79.56 90 GLU A C 1
ATOM 730 O O . GLU A 1 90 ? -11.533 6.340 26.707 1.00 79.56 90 GLU A O 1
ATOM 735 N N . VAL A 1 91 ? -10.600 8.366 26.544 1.00 80.69 91 VAL A N 1
ATOM 736 C CA . VAL A 1 91 ? -9.591 8.119 27.572 1.00 80.69 91 VAL A CA 1
ATOM 737 C C . VAL A 1 91 ? -9.721 9.181 28.650 1.00 80.69 91 VAL A C 1
ATOM 739 O O . VAL A 1 91 ? -9.585 10.365 28.365 1.00 80.69 91 VAL A O 1
ATOM 742 N N . HIS A 1 92 ? -9.958 8.757 29.891 1.00 82.00 92 HIS A N 1
ATOM 743 C CA . HIS A 1 92 ? -10.135 9.668 31.033 1.00 82.00 92 HIS A CA 1
ATOM 744 C C . HIS A 1 92 ? -8.797 10.059 31.689 1.00 82.00 92 HIS A C 1
ATOM 746 O O . HIS A 1 92 ? -8.678 11.064 32.379 1.00 82.00 92 HIS A O 1
ATOM 752 N N . GLN A 1 93 ? -7.740 9.266 31.480 1.00 86.06 93 GLN A N 1
ATOM 753 C CA . GLN A 1 93 ? -6.417 9.527 32.054 1.00 86.06 93 GLN A CA 1
ATOM 754 C C . GLN A 1 93 ? -5.447 10.085 31.011 1.00 86.06 93 GLN A C 1
ATOM 756 O O . GLN A 1 93 ? -5.119 9.415 30.026 1.00 86.06 93 GLN A O 1
ATOM 761 N N . ARG A 1 94 ? -4.875 11.269 31.284 1.00 84.56 94 ARG A N 1
ATOM 762 C CA . ARG A 1 94 ? -3.858 11.898 30.416 1.00 84.56 94 ARG A CA 1
ATOM 763 C C . ARG A 1 94 ? -2.666 10.984 30.128 1.00 84.56 94 ARG A C 1
ATOM 765 O O . ARG A 1 94 ? -2.166 10.974 29.007 1.00 84.56 94 ARG A O 1
ATOM 772 N N . HIS A 1 95 ? -2.209 10.203 31.106 1.00 85.56 95 HIS A N 1
ATOM 773 C CA . HIS A 1 95 ? -1.068 9.306 30.902 1.00 85.56 95 HIS A CA 1
ATOM 774 C C . HIS A 1 95 ? -1.368 8.222 29.851 1.00 85.56 95 HIS A C 1
ATOM 776 O O . HIS A 1 95 ? -0.610 8.043 28.895 1.00 85.56 95 HIS A O 1
ATOM 782 N N . THR A 1 96 ? -2.519 7.562 29.980 1.00 84.06 96 THR A N 1
ATOM 783 C CA . THR A 1 96 ? -3.001 6.532 29.049 1.00 84.06 96 THR A CA 1
ATOM 784 C C . THR A 1 96 ? -3.244 7.106 27.653 1.00 84.06 96 THR A C 1
ATOM 786 O O . THR A 1 96 ? -2.897 6.476 26.655 1.00 84.06 96 THR A O 1
ATOM 789 N N . TYR A 1 97 ? -3.737 8.344 27.574 1.00 85.88 97 TYR A N 1
ATOM 790 C CA . TYR A 1 97 ? -3.961 9.056 26.318 1.00 85.88 97 TYR A CA 1
ATOM 791 C C . TYR A 1 97 ? -2.671 9.231 25.503 1.00 85.88 97 TYR A C 1
ATOM 793 O O . TYR A 1 97 ? -2.593 8.833 24.337 1.00 85.88 97 TYR A O 1
ATOM 801 N N . TYR A 1 98 ? -1.618 9.772 26.127 1.00 85.94 98 TYR A N 1
ATOM 802 C CA . TYR A 1 98 ? -0.332 9.963 25.452 1.00 85.94 98 TYR A CA 1
ATOM 803 C C . TYR A 1 98 ? 0.345 8.636 25.096 1.00 85.94 98 TYR A C 1
ATOM 805 O O . TYR A 1 98 ? 0.981 8.538 24.042 1.00 85.94 98 TYR A O 1
ATOM 813 N N . LYS A 1 99 ? 0.181 7.601 25.930 1.00 88.00 99 LYS A N 1
ATOM 814 C CA . LYS A 1 99 ? 0.693 6.257 25.636 1.00 88.00 99 LYS A CA 1
ATOM 815 C C . LYS A 1 99 ? 0.041 5.670 24.377 1.00 88.00 99 LYS A C 1
ATOM 817 O O . LYS A 1 99 ? 0.759 5.257 23.467 1.00 88.00 99 LYS A O 1
ATOM 822 N N . LEU A 1 100 ? -1.290 5.719 24.274 1.00 84.06 100 LEU A N 1
ATOM 823 C CA . LEU A 1 100 ? -2.042 5.209 23.118 1.00 84.06 100 LEU A CA 1
ATOM 824 C C . LEU A 1 100 ? -1.724 5.966 21.822 1.00 84.06 100 LEU A C 1
ATOM 826 O O . LEU A 1 100 ? -1.551 5.351 20.765 1.00 84.06 100 LEU A O 1
ATOM 830 N N . LEU A 1 101 ? -1.576 7.292 21.893 1.00 85.00 101 LEU A N 1
ATOM 831 C CA . LEU A 1 101 ? -1.138 8.099 20.751 1.00 85.00 101 LEU A CA 1
ATOM 832 C C . LEU A 1 101 ? 0.258 7.695 20.264 1.00 85.00 101 LEU A C 1
ATOM 834 O O . LEU A 1 101 ? 0.480 7.573 19.057 1.00 85.00 101 LEU A O 1
ATOM 838 N N . LYS A 1 102 ? 1.197 7.463 21.190 1.00 86.19 102 LYS A N 1
ATOM 839 C CA . LYS A 1 102 ? 2.562 7.038 20.856 1.00 86.19 102 LYS A CA 1
ATOM 840 C C . LYS A 1 102 ? 2.575 5.653 20.212 1.00 86.19 102 LYS A C 1
ATOM 842 O O . LYS A 1 102 ? 3.226 5.479 19.186 1.00 86.19 102 LYS A O 1
ATOM 847 N N . GLU A 1 103 ? 1.837 4.692 20.762 1.00 86.50 103 GLU A N 1
ATOM 848 C CA . GLU A 1 103 ? 1.732 3.342 20.193 1.00 86.50 103 GLU A CA 1
ATOM 849 C C . GLU A 1 103 ? 1.114 3.356 18.790 1.00 86.50 103 GLU A C 1
ATOM 851 O O . GLU A 1 103 ? 1.643 2.732 17.868 1.00 86.50 103 GLU A O 1
ATOM 856 N N . THR A 1 104 ? 0.037 4.120 18.599 1.00 83.88 104 THR A N 1
ATOM 857 C CA . THR A 1 104 ? -0.631 4.256 17.297 1.00 83.88 104 THR A CA 1
ATOM 858 C C . THR A 1 104 ? 0.286 4.913 16.269 1.00 83.88 104 THR A C 1
ATOM 860 O O . THR A 1 104 ? 0.396 4.446 15.135 1.00 83.88 104 THR A O 1
ATOM 863 N N . ARG A 1 105 ? 1.021 5.960 16.662 1.00 84.31 105 ARG A N 1
ATOM 864 C CA . ARG A 1 105 ? 2.039 6.582 15.808 1.00 84.31 105 ARG A CA 1
ATOM 865 C C . ARG A 1 105 ? 3.145 5.594 15.438 1.00 84.31 105 ARG A C 1
ATOM 867 O O . ARG A 1 105 ? 3.484 5.507 14.265 1.00 84.31 105 ARG A O 1
ATOM 874 N N . ASN A 1 106 ? 3.663 4.827 16.395 1.00 86.25 106 ASN A N 1
ATOM 875 C CA . ASN A 1 106 ? 4.719 3.848 16.133 1.00 86.25 106 ASN A CA 1
ATOM 876 C C . ASN A 1 106 ? 4.270 2.773 15.134 1.00 86.25 106 ASN A C 1
ATOM 878 O O . ASN A 1 106 ? 5.011 2.472 14.204 1.00 86.25 106 ASN A O 1
ATOM 882 N N . LYS A 1 107 ? 3.042 2.249 15.260 1.00 85.00 107 LYS A N 1
ATOM 883 C CA . LYS A 1 107 ? 2.482 1.293 14.286 1.00 85.00 107 LYS A CA 1
ATOM 884 C C . LYS A 1 107 ? 2.411 1.884 12.876 1.00 85.00 107 LYS A C 1
ATOM 886 O O . LYS A 1 107 ? 2.790 1.219 11.917 1.00 85.00 107 LYS A O 1
ATOM 891 N N . ARG A 1 108 ? 1.976 3.142 12.752 1.00 83.94 108 ARG A N 1
ATOM 892 C CA . ARG A 1 108 ? 1.917 3.846 11.460 1.00 83.94 108 ARG A CA 1
ATOM 893 C C . ARG A 1 108 ? 3.309 4.104 10.874 1.00 83.94 108 ARG A C 1
ATOM 895 O O . ARG A 1 108 ? 3.482 3.940 9.676 1.00 83.94 108 ARG A O 1
ATOM 902 N N . ILE A 1 109 ? 4.306 4.423 11.703 1.00 86.50 109 ILE A N 1
ATOM 903 C CA . ILE A 1 109 ? 5.707 4.564 11.264 1.00 86.50 109 ILE A CA 1
ATOM 904 C C . ILE A 1 109 ? 6.263 3.228 10.758 1.00 86.50 109 ILE A C 1
ATOM 906 O O . ILE A 1 109 ? 6.894 3.199 9.708 1.00 86.50 109 ILE A O 1
ATOM 910 N N . ILE A 1 110 ? 6.015 2.120 11.463 1.00 87.69 110 ILE A N 1
ATOM 911 C CA . ILE A 1 110 ? 6.449 0.788 11.009 1.00 87.69 110 ILE A CA 1
ATOM 912 C C . ILE A 1 110 ? 5.828 0.468 9.645 1.00 87.69 110 ILE A C 1
ATOM 914 O O . ILE A 1 110 ? 6.534 0.050 8.731 1.00 87.69 110 ILE A O 1
ATOM 918 N N . PHE A 1 111 ? 4.525 0.720 9.489 1.00 84.94 111 PHE A N 1
ATOM 919 C CA . PHE A 1 111 ? 3.842 0.547 8.209 1.00 84.94 111 PHE A CA 1
ATOM 920 C C . PHE A 1 111 ? 4.451 1.423 7.108 1.00 84.94 111 PHE A C 1
ATOM 922 O O . PHE A 1 111 ? 4.705 0.925 6.014 1.00 84.94 111 PHE A O 1
ATOM 929 N N . LEU A 1 112 ? 4.739 2.696 7.406 1.00 85.81 112 LEU A N 1
ATOM 930 C CA . LEU A 1 112 ? 5.409 3.605 6.480 1.00 85.81 112 LEU A CA 1
ATOM 931 C C . LEU A 1 112 ? 6.737 3.006 6.014 1.00 85.81 112 LEU A C 1
ATOM 933 O O . LEU A 1 112 ? 6.929 2.870 4.815 1.00 85.81 112 LEU A O 1
ATOM 937 N N . VAL A 1 113 ? 7.616 2.589 6.931 1.00 88.44 113 VAL A N 1
ATOM 938 C CA . VAL A 1 113 ? 8.930 2.011 6.591 1.00 88.44 113 VAL A CA 1
ATOM 939 C C . VAL A 1 113 ? 8.792 0.787 5.682 1.00 88.44 113 VAL A C 1
ATOM 941 O O . VAL A 1 113 ? 9.494 0.697 4.678 1.00 88.44 113 VAL A O 1
ATOM 944 N N . ILE A 1 114 ? 7.862 -0.123 5.983 1.00 89.56 114 ILE A N 1
ATOM 945 C CA . ILE A 1 114 ? 7.604 -1.302 5.141 1.00 89.56 114 ILE A CA 1
ATOM 946 C C . ILE A 1 114 ? 7.129 -0.877 3.746 1.00 89.56 114 ILE A C 1
ATOM 948 O O . ILE A 1 114 ? 7.636 -1.382 2.745 1.00 89.56 114 ILE A O 1
ATOM 952 N N . ALA A 1 115 ? 6.200 0.079 3.667 1.00 86.19 115 ALA A N 1
ATOM 953 C CA . ALA A 1 115 ? 5.716 0.611 2.398 1.00 86.19 115 ALA A CA 1
ATOM 954 C C . ALA A 1 115 ? 6.838 1.297 1.601 1.00 86.19 115 ALA A C 1
ATOM 956 O O . ALA A 1 115 ? 6.901 1.130 0.384 1.00 86.19 115 ALA A O 1
ATOM 957 N N . LEU A 1 116 ? 7.752 2.013 2.275 1.00 87.12 116 LEU A N 1
ATOM 958 C CA . LEU A 1 116 ? 8.908 2.645 1.635 1.00 87.12 116 LEU A CA 1
ATOM 959 C C . LEU A 1 116 ? 9.796 1.601 0.951 1.00 87.12 116 LEU A C 1
ATOM 961 O O . LEU A 1 116 ? 10.110 1.725 -0.232 1.00 87.12 116 LEU A O 1
ATOM 965 N N . ILE A 1 117 ? 10.172 0.568 1.709 1.00 90.19 117 ILE A N 1
ATOM 966 C CA . ILE A 1 117 ? 11.025 -0.525 1.235 1.00 90.19 117 ILE A CA 1
ATOM 967 C C . ILE A 1 117 ? 10.359 -1.231 0.054 1.00 90.19 117 ILE A C 1
ATOM 969 O O . ILE A 1 117 ? 11.009 -1.465 -0.964 1.00 90.19 117 ILE A O 1
ATOM 973 N N . TYR A 1 118 ? 9.061 -1.524 0.168 1.00 90.38 118 TYR A N 1
ATOM 974 C CA . TYR A 1 118 ? 8.306 -2.169 -0.899 1.00 90.38 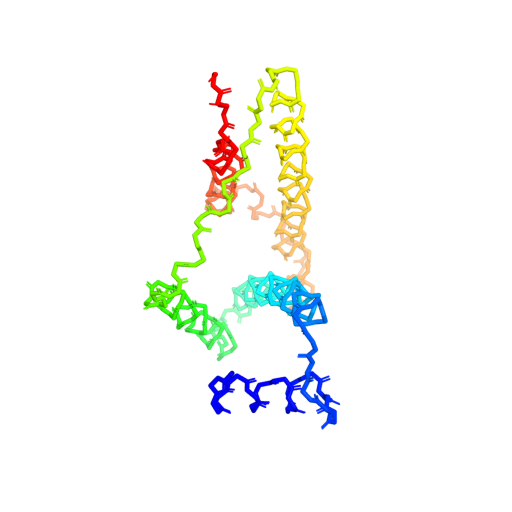118 TYR A CA 1
ATOM 975 C C . TYR A 1 118 ? 8.292 -1.332 -2.182 1.00 90.38 118 TYR A C 1
ATOM 977 O O . TYR A 1 118 ? 8.609 -1.853 -3.249 1.00 90.38 118 TYR A O 1
ATOM 985 N N . MET A 1 119 ? 7.964 -0.040 -2.094 1.00 87.69 119 MET A N 1
ATOM 986 C CA . MET A 1 119 ? 7.879 0.832 -3.268 1.00 87.69 119 MET A CA 1
ATOM 987 C C . MET A 1 119 ? 9.237 0.990 -3.963 1.00 87.69 119 MET A C 1
ATOM 989 O O . MET A 1 119 ? 9.336 0.776 -5.170 1.00 87.69 119 MET A O 1
ATOM 993 N N . LEU A 1 120 ? 10.299 1.283 -3.203 1.00 88.88 120 LEU A N 1
ATOM 994 C CA . LEU A 1 120 ? 11.650 1.432 -3.755 1.00 88.88 120 LEU A CA 1
ATOM 995 C C . LEU A 1 120 ? 12.161 0.123 -4.366 1.00 88.88 120 LEU A C 1
ATOM 997 O O . LEU A 1 120 ? 12.665 0.125 -5.490 1.00 88.88 120 LEU A O 1
ATOM 1001 N N . GLY A 1 121 ? 11.998 -0.999 -3.659 1.00 89.88 121 GLY A N 1
ATOM 1002 C CA . GLY A 1 121 ? 12.403 -2.316 -4.153 1.00 89.88 121 GLY A CA 1
ATOM 1003 C C . GLY A 1 121 ? 11.601 -2.758 -5.377 1.00 89.88 121 GLY A C 1
ATOM 1004 O O . GLY A 1 121 ? 12.133 -3.430 -6.262 1.00 89.88 121 GLY A O 1
ATOM 1005 N N . THR A 1 122 ? 10.338 -2.345 -5.477 1.00 89.38 122 THR A N 1
ATOM 1006 C CA . THR A 1 122 ? 9.506 -2.629 -6.648 1.00 89.38 122 THR A CA 1
ATOM 1007 C C . THR A 1 122 ? 9.982 -1.852 -7.869 1.00 89.38 122 THR A C 1
ATOM 1009 O O . THR A 1 122 ? 10.236 -2.464 -8.903 1.00 89.38 122 THR A O 1
ATOM 1012 N N . ALA A 1 123 ? 10.176 -0.540 -7.730 1.00 86.62 123 ALA A N 1
ATOM 1013 C CA . ALA A 1 123 ? 10.585 0.336 -8.825 1.00 86.62 123 ALA A CA 1
ATOM 1014 C C . ALA A 1 123 ? 11.994 0.031 -9.364 1.00 86.62 123 ALA A C 1
ATOM 1016 O O . ALA A 1 123 ? 12.222 0.084 -10.566 1.00 86.62 123 ALA A O 1
ATOM 1017 N N . THR A 1 124 ? 12.946 -0.284 -8.481 1.00 88.44 124 THR A N 1
ATOM 1018 C CA . THR A 1 124 ? 14.369 -0.398 -8.860 1.00 88.44 124 THR A CA 1
ATOM 1019 C C . THR A 1 124 ? 14.814 -1.816 -9.203 1.00 88.44 124 THR A C 1
ATOM 1021 O O . THR A 1 124 ? 15.716 -1.991 -10.022 1.00 88.44 124 THR A O 1
ATOM 1024 N N . ILE A 1 125 ? 14.200 -2.827 -8.579 1.00 90.44 125 ILE A N 1
ATOM 1025 C CA . ILE A 1 125 ? 14.647 -4.223 -8.667 1.00 90.44 125 ILE A CA 1
ATOM 1026 C C . ILE A 1 125 ? 13.539 -5.100 -9.243 1.00 90.44 125 ILE A C 1
ATOM 1028 O O . ILE A 1 125 ? 13.733 -5.732 -10.275 1.00 90.44 125 ILE A O 1
ATOM 1032 N N . THR A 1 126 ? 12.375 -5.144 -8.590 1.00 89.25 126 THR A N 1
ATOM 1033 C CA . THR A 1 126 ? 11.357 -6.172 -8.864 1.00 89.25 126 THR A CA 1
ATOM 1034 C C . THR A 1 126 ? 10.730 -6.009 -10.245 1.00 89.25 126 THR A C 1
ATOM 1036 O O . THR A 1 126 ? 10.675 -6.974 -11.001 1.00 89.25 126 THR A O 1
ATOM 1039 N N . ALA A 1 127 ? 10.266 -4.806 -10.594 1.00 88.62 127 ALA A N 1
ATOM 1040 C CA . ALA A 1 127 ? 9.623 -4.565 -11.882 1.00 88.62 127 ALA A CA 1
ATOM 1041 C C . ALA A 1 127 ? 10.595 -4.706 -13.069 1.00 88.62 127 ALA A C 1
ATOM 1043 O O . ALA A 1 127 ? 10.252 -5.465 -13.978 1.00 88.62 127 ALA A O 1
ATOM 1044 N N . PRO A 1 128 ? 11.812 -4.115 -13.054 1.00 87.50 128 PRO A N 1
ATOM 1045 C CA . PRO A 1 128 ? 12.789 -4.340 -14.121 1.00 87.50 128 PRO A CA 1
ATOM 1046 C C . PRO A 1 128 ? 13.140 -5.822 -14.289 1.00 87.50 128 PRO A C 1
ATOM 1048 O O . PRO A 1 128 ? 13.091 -6.346 -15.400 1.00 87.50 128 PRO A O 1
ATOM 1051 N N . LEU A 1 129 ? 13.376 -6.541 -13.184 1.00 91.12 129 LEU A N 1
ATOM 1052 C CA . LEU A 1 129 ? 13.698 -7.970 -13.220 1.00 91.12 129 LEU A CA 1
ATOM 1053 C C . LEU A 1 129 ? 12.566 -8.808 -13.840 1.00 91.12 129 LEU A C 1
ATOM 1055 O O . LEU A 1 129 ? 12.829 -9.685 -14.659 1.00 91.12 129 LEU A O 1
ATOM 1059 N N . LEU A 1 130 ? 11.306 -8.530 -13.486 1.00 89.19 130 LEU A N 1
ATOM 1060 C CA . LEU A 1 130 ? 10.133 -9.204 -14.063 1.00 89.19 130 LEU A CA 1
ATOM 1061 C C . LEU A 1 130 ? 9.856 -8.795 -15.519 1.00 89.19 130 LEU A C 1
ATOM 1063 O O . LEU A 1 130 ? 9.193 -9.531 -16.259 1.00 89.19 130 LEU A O 1
ATOM 1067 N N . ALA A 1 131 ? 10.327 -7.624 -15.939 1.00 87.50 131 ALA A N 1
ATOM 1068 C CA . ALA A 1 131 ? 10.281 -7.175 -17.324 1.00 87.50 131 ALA A CA 1
ATOM 1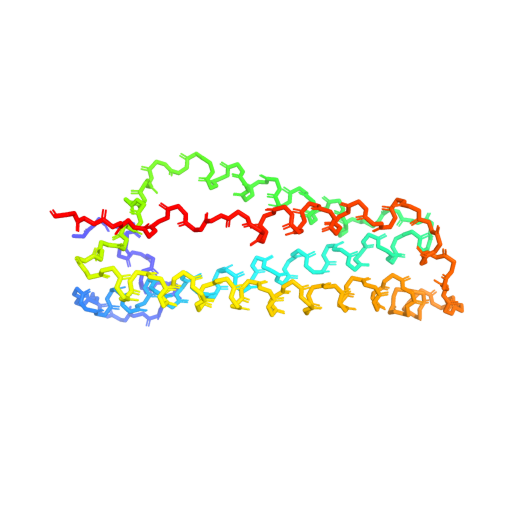069 C C . ALA A 1 131 ? 11.434 -7.737 -18.176 1.00 87.50 131 ALA A C 1
ATOM 1071 O O . ALA A 1 131 ? 11.333 -7.713 -19.397 1.00 87.50 131 ALA A O 1
ATOM 1072 N N . GLY A 1 132 ? 12.478 -8.298 -17.554 1.00 87.69 132 GLY A N 1
ATOM 1073 C CA . GLY A 1 132 ? 13.691 -8.753 -18.241 1.00 87.69 132 GLY A CA 1
ATOM 1074 C C . GLY A 1 132 ? 14.719 -7.639 -18.481 1.00 87.69 132 GLY A C 1
ATOM 1075 O O . GLY A 1 132 ? 15.689 -7.854 -19.205 1.00 87.69 132 GLY A O 1
ATOM 1076 N N . ASN A 1 133 ? 14.525 -6.475 -17.861 1.00 86.94 133 ASN A N 1
ATOM 1077 C CA . ASN A 1 133 ? 15.417 -5.322 -17.928 1.00 86.94 133 ASN A CA 1
ATOM 1078 C C . ASN A 1 133 ? 16.473 -5.376 -16.804 1.00 86.94 133 ASN A C 1
ATOM 1080 O O . ASN A 1 133 ? 16.238 -5.978 -15.748 1.00 86.94 133 ASN A O 1
ATOM 1084 N N . PRO A 1 134 ? 17.647 -4.737 -16.980 1.00 88.19 134 PRO A N 1
ATOM 1085 C CA . PRO A 1 134 ? 18.600 -4.563 -15.888 1.00 88.19 134 PRO A CA 1
ATOM 1086 C C . PRO A 1 134 ? 17.994 -3.713 -14.762 1.00 88.19 134 PRO A C 1
ATOM 1088 O O . PRO A 1 134 ? 17.113 -2.887 -14.992 1.00 88.19 134 PRO A O 1
ATOM 1091 N N . MET A 1 135 ? 18.499 -3.887 -13.537 1.00 89.56 135 MET A N 1
ATOM 1092 C CA . MET A 1 135 ? 18.065 -3.073 -12.395 1.00 89.56 135 MET A CA 1
ATOM 1093 C C . MET A 1 135 ? 18.227 -1.582 -12.704 1.00 89.56 135 MET A C 1
ATOM 1095 O O . MET A 1 135 ? 19.290 -1.142 -13.151 1.00 89.56 135 MET A O 1
ATOM 1099 N N . ASN A 1 136 ? 17.184 -0.803 -12.427 1.00 82.25 136 ASN A N 1
ATOM 1100 C CA . ASN A 1 136 ? 17.113 0.596 -12.822 1.00 82.25 136 ASN A CA 1
ATOM 1101 C C . ASN A 1 136 ? 17.126 1.514 -11.592 1.00 82.25 136 ASN A C 1
ATOM 1103 O O . ASN A 1 136 ? 16.094 1.929 -11.068 1.00 82.25 136 ASN A O 1
ATOM 1107 N N . PHE A 1 137 ? 18.328 1.849 -11.119 1.00 85.00 137 PHE A N 1
ATOM 1108 C CA . PHE A 1 137 ? 18.508 2.743 -9.969 1.00 85.00 137 PHE A CA 1
ATOM 1109 C C . PHE A 1 137 ? 18.298 4.227 -10.302 1.00 85.00 137 PHE A C 1
ATOM 1111 O O . PHE A 1 137 ? 18.254 5.051 -9.389 1.00 85.00 137 PHE A O 1
ATOM 1118 N N . SER A 1 138 ? 18.119 4.587 -11.580 1.00 82.69 138 SER A N 1
ATOM 1119 C CA . SER A 1 138 ? 17.876 5.979 -11.986 1.00 82.69 138 SER A CA 1
ATOM 1120 C C . SER A 1 138 ? 16.580 6.542 -11.391 1.00 82.69 138 SER A C 1
ATOM 1122 O O . SER A 1 138 ? 16.520 7.728 -11.065 1.00 82.69 138 SER A O 1
ATOM 1124 N N . TYR A 1 139 ? 15.582 5.690 -11.119 1.00 77.88 139 TYR A N 1
ATOM 1125 C CA . TYR A 1 139 ? 14.351 6.098 -10.438 1.00 77.88 139 TYR A CA 1
ATOM 1126 C C . TYR A 1 139 ? 14.598 6.701 -9.051 1.00 77.88 139 TYR A C 1
ATOM 1128 O O . TYR A 1 139 ? 13.806 7.535 -8.622 1.00 77.88 139 TYR A O 1
ATOM 1136 N N . LEU A 1 140 ? 15.695 6.360 -8.365 1.00 79.75 140 LEU A N 1
ATOM 1137 C CA . LEU A 1 140 ? 16.044 6.967 -7.073 1.00 79.75 140 LEU A CA 1
ATOM 1138 C C . LEU A 1 140 ? 16.413 8.451 -7.193 1.00 79.75 140 LEU A C 1
ATOM 1140 O O . LEU A 1 140 ? 16.310 9.187 -6.213 1.00 79.75 140 LEU A O 1
ATOM 1144 N N . LEU A 1 141 ? 16.840 8.898 -8.373 1.00 79.06 141 LEU A N 1
ATOM 1145 C CA . LEU A 1 141 ? 17.222 10.287 -8.625 1.00 79.06 141 LEU A CA 1
ATOM 1146 C C . LEU A 1 141 ? 16.042 11.132 -9.125 1.00 79.06 141 LEU A C 1
ATOM 1148 O O . LEU A 1 141 ? 16.090 12.359 -9.060 1.00 79.06 141 LEU A O 1
ATOM 1152 N N . ASN A 1 142 ? 14.963 10.493 -9.585 1.00 80.00 142 ASN A N 1
ATOM 1153 C CA . ASN A 1 142 ? 13.781 11.182 -10.086 1.00 80.00 142 ASN A CA 1
ATOM 1154 C C . ASN A 1 142 ? 12.875 11.655 -8.943 1.00 80.00 142 ASN A C 1
ATOM 1156 O O . ASN A 1 142 ? 12.371 10.866 -8.147 1.00 80.00 142 ASN A O 1
ATOM 1160 N N . ILE A 1 143 ? 12.597 12.961 -8.913 1.00 73.75 143 ILE A 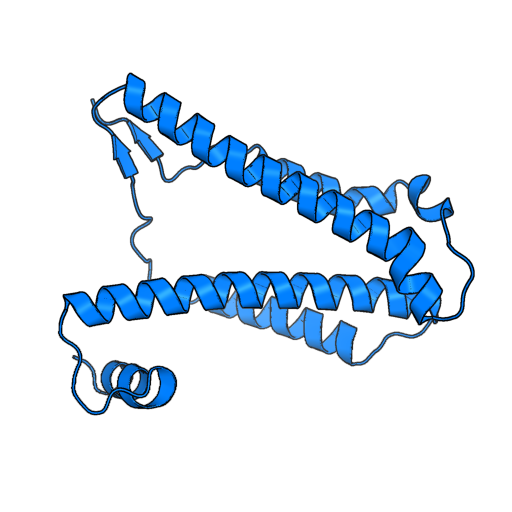N 1
ATOM 1161 C CA . ILE A 1 143 ? 11.718 13.589 -7.913 1.00 73.75 143 ILE A CA 1
ATOM 1162 C C . ILE A 1 143 ? 10.296 13.009 -7.971 1.00 73.75 143 ILE A C 1
ATOM 1164 O O . ILE A 1 143 ? 9.652 12.842 -6.936 1.00 73.75 143 ILE A O 1
ATOM 1168 N N . SER A 1 144 ? 9.815 12.653 -9.167 1.00 73.44 144 SER A N 1
ATOM 1169 C CA . SER A 1 144 ? 8.488 12.059 -9.374 1.00 73.44 144 SER A CA 1
ATOM 1170 C C . SER A 1 144 ? 8.303 10.741 -8.623 1.00 73.44 144 SER A C 1
ATOM 1172 O O . SER A 1 144 ? 7.209 10.479 -8.121 1.00 73.44 144 SER A O 1
ATOM 1174 N N . THR A 1 145 ? 9.375 9.963 -8.458 1.00 71.81 145 THR A N 1
ATOM 1175 C CA . THR A 1 145 ? 9.378 8.732 -7.665 1.00 71.81 145 THR A CA 1
ATOM 1176 C C . THR A 1 145 ? 8.938 9.012 -6.233 1.00 71.81 145 THR A C 1
ATOM 1178 O O . THR A 1 145 ? 8.213 8.206 -5.665 1.00 71.81 145 THR A O 1
ATOM 1181 N N . TYR A 1 146 ? 9.280 10.182 -5.675 1.00 75.81 146 TYR A N 1
ATOM 1182 C CA . TYR A 1 146 ? 9.010 10.557 -4.283 1.00 75.81 146 TYR A CA 1
ATOM 1183 C C . TYR A 1 146 ? 7.580 11.061 -4.008 1.00 75.81 146 TYR A C 1
ATOM 1185 O O . TYR A 1 146 ? 7.154 11.097 -2.854 1.00 75.81 146 TYR A O 1
ATOM 1193 N N . ILE A 1 147 ? 6.800 11.405 -5.037 1.00 77.62 147 ILE A N 1
ATOM 1194 C CA . ILE A 1 147 ? 5.424 11.923 -4.895 1.00 77.62 147 ILE A CA 1
ATOM 1195 C C . ILE A 1 147 ? 4.507 10.991 -4.073 1.00 77.62 147 ILE A C 1
ATOM 1197 O O . ILE A 1 147 ? 3.915 11.461 -3.094 1.00 77.62 147 ILE A O 1
ATOM 1201 N N . PRO A 1 148 ? 4.384 9.683 -4.386 1.00 74.25 148 PRO 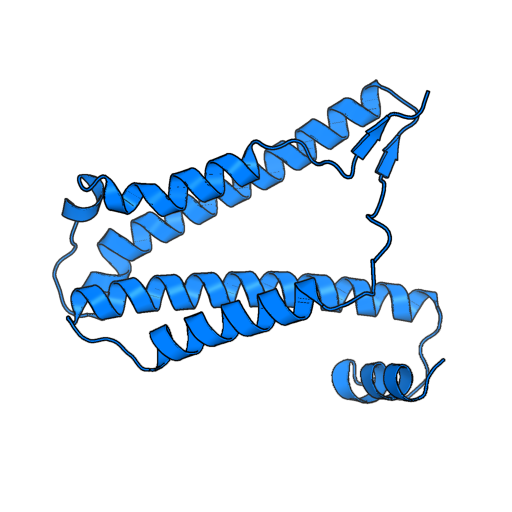A N 1
ATOM 1202 C CA . PRO A 1 148 ? 3.562 8.769 -3.586 1.00 74.25 148 PRO A CA 1
ATOM 1203 C C . PRO A 1 148 ? 4.044 8.651 -2.133 1.00 74.25 148 PRO A C 1
ATOM 1205 O O . PRO A 1 148 ? 3.232 8.491 -1.221 1.00 74.25 148 PRO A O 1
ATOM 1208 N N . PHE A 1 149 ? 5.345 8.808 -1.886 1.00 75.44 149 PHE A N 1
ATOM 1209 C CA . PHE A 1 149 ? 5.908 8.768 -0.541 1.00 75.44 149 PHE A CA 1
ATOM 1210 C C . PHE A 1 149 ? 5.485 9.974 0.299 1.00 75.44 149 PHE A C 1
ATOM 1212 O O . PHE A 1 149 ? 5.117 9.803 1.461 1.00 75.44 149 PHE A O 1
ATOM 1219 N N . ILE A 1 150 ? 5.464 11.175 -0.288 1.00 76.94 150 ILE A N 1
ATOM 1220 C CA . ILE A 1 150 ? 5.022 12.400 0.396 1.00 76.94 150 ILE A CA 1
ATOM 1221 C C . ILE A 1 150 ? 3.573 12.251 0.876 1.00 76.94 150 ILE A C 1
ATOM 1223 O O . ILE A 1 150 ? 3.270 12.563 2.029 1.00 76.94 150 ILE A O 1
ATOM 1227 N N . LEU A 1 151 ? 2.687 11.708 0.033 1.00 75.88 151 LEU A N 1
ATOM 1228 C CA . LEU A 1 151 ? 1.290 11.468 0.404 1.00 75.88 151 LEU A CA 1
ATOM 1229 C C . LEU A 1 151 ? 1.177 10.512 1.599 1.00 75.88 151 LEU A C 1
ATOM 1231 O O . LEU A 1 151 ? 0.487 10.818 2.572 1.00 75.88 151 LEU A O 1
ATOM 1235 N N . ILE A 1 152 ? 1.894 9.386 1.575 1.00 75.25 152 ILE A N 1
ATOM 1236 C CA . ILE A 1 152 ? 1.849 8.395 2.662 1.00 75.25 152 ILE A CA 1
ATOM 1237 C C . ILE A 1 152 ? 2.436 8.974 3.961 1.00 75.25 152 ILE A C 1
ATOM 1239 O O . ILE A 1 152 ? 1.906 8.718 5.047 1.00 75.25 152 ILE A O 1
ATOM 1243 N N . VAL A 1 153 ? 3.479 9.807 3.875 1.00 77.19 153 VAL A N 1
ATOM 1244 C CA . VAL A 1 153 ? 4.053 10.511 5.033 1.00 77.19 153 VAL A CA 1
ATOM 1245 C C . VAL A 1 153 ? 3.029 11.454 5.667 1.00 77.19 153 VAL A C 1
ATOM 1247 O O . VAL A 1 153 ? 2.837 11.395 6.882 1.00 77.19 153 VAL A O 1
ATOM 1250 N N . ILE A 1 154 ? 2.315 12.263 4.877 1.00 75.69 154 ILE A N 1
ATOM 1251 C CA . ILE A 1 154 ? 1.281 13.183 5.388 1.00 75.69 154 ILE A CA 1
ATOM 1252 C C . ILE A 1 154 ? 0.194 12.410 6.151 1.00 75.69 154 ILE A C 1
ATOM 1254 O O . ILE A 1 154 ? -0.144 12.760 7.286 1.00 75.69 154 ILE A O 1
ATOM 1258 N N . PHE A 1 155 ? -0.299 11.305 5.583 1.00 69.50 155 PHE A N 1
ATOM 1259 C CA . PHE A 1 155 ? -1.287 10.449 6.252 1.00 69.50 155 PHE A CA 1
ATOM 1260 C C . PHE A 1 155 ? -0.754 9.797 7.539 1.00 69.50 155 PHE A C 1
ATOM 1262 O O . PHE A 1 155 ? -1.510 9.589 8.489 1.00 69.50 155 PHE A O 1
ATOM 1269 N N . THR A 1 156 ? 0.545 9.503 7.600 1.00 72.44 156 THR A N 1
ATOM 1270 C CA . THR A 1 156 ? 1.200 8.882 8.764 1.00 72.44 156 THR A CA 1
ATOM 1271 C C . THR A 1 156 ? 1.389 9.871 9.921 1.00 72.44 156 THR A C 1
ATOM 1273 O O . THR A 1 156 ? 1.230 9.496 11.088 1.00 72.44 156 THR A O 1
ATOM 1276 N N . VAL A 1 157 ? 1.726 11.129 9.610 1.00 70.38 157 VAL A N 1
ATOM 1277 C CA . VAL A 1 157 ? 2.030 12.180 10.598 1.00 70.38 157 VAL A CA 1
ATOM 1278 C C . VAL A 1 157 ? 0.768 12.717 11.275 1.00 70.38 157 VAL A C 1
ATOM 1280 O O . VAL A 1 157 ? 0.813 13.055 12.460 1.00 70.38 157 VAL A O 1
ATOM 1283 N N . ASN A 1 158 ? -0.369 12.735 10.575 1.00 75.00 158 ASN A N 1
ATOM 1284 C CA . ASN A 1 158 ? -1.627 13.213 11.141 1.00 75.00 158 ASN A CA 1
ATOM 1285 C C . ASN A 1 158 ? -2.008 12.454 12.419 1.00 75.00 158 ASN A C 1
ATOM 1287 O O . ASN A 1 158 ? -1.936 11.225 12.502 1.00 75.00 158 ASN A O 1
ATOM 1291 N N . LYS A 1 159 ? -2.412 13.189 13.458 1.00 70.50 159 LYS A N 1
ATOM 1292 C CA . LYS A 1 159 ? -2.869 12.608 14.727 1.00 70.50 159 LYS A CA 1
ATOM 1293 C C . LYS A 1 159 ? -4.075 11.699 14.479 1.00 70.50 159 LYS A C 1
ATOM 1295 O O . LYS A 1 159 ? -4.916 12.018 13.645 1.00 70.50 159 LYS A O 1
ATOM 1300 N N . ASP A 1 160 ? -4.154 10.572 15.187 1.00 73.94 160 ASP A N 1
ATOM 1301 C CA . ASP A 1 160 ? -5.359 9.739 15.131 1.00 73.94 160 ASP A CA 1
ATOM 1302 C C . ASP A 1 160 ? -6.516 10.514 15.777 1.00 73.94 160 ASP A C 1
ATOM 1304 O O . ASP A 1 160 ? -6.521 10.740 16.989 1.00 73.94 160 ASP A O 1
ATOM 1308 N N . SER A 1 161 ? -7.452 10.979 14.948 1.00 73.75 161 SER A N 1
ATOM 1309 C CA . SER A 1 161 ? -8.594 11.802 15.356 1.00 73.75 161 SER A CA 1
ATOM 1310 C C . SER A 1 161 ? -9.615 11.035 16.197 1.00 73.75 161 SER A C 1
ATOM 1312 O O . SER A 1 161 ? -10.464 11.657 16.829 1.00 73.75 161 SER A O 1
ATOM 1314 N N . ARG A 1 162 ? -9.514 9.701 16.243 1.00 75.75 162 ARG A N 1
ATOM 1315 C CA . ARG A 1 162 ? -10.408 8.829 17.014 1.00 75.75 162 ARG A CA 1
ATOM 1316 C C . ARG A 1 162 ? -10.108 8.817 18.511 1.00 75.75 162 ARG A C 1
ATOM 1318 O O . ARG A 1 162 ? -10.985 8.479 19.293 1.00 75.75 162 ARG A O 1
ATOM 1325 N N . ILE A 1 163 ? -8.885 9.155 18.927 1.00 78.12 163 ILE A N 1
ATOM 1326 C CA . ILE A 1 163 ? -8.494 9.133 20.345 1.00 78.12 163 ILE A CA 1
ATOM 1327 C C . ILE A 1 163 ? -8.820 10.492 20.971 1.00 78.12 163 ILE A C 1
ATOM 1329 O O . ILE A 1 163 ? -8.138 11.489 20.693 1.00 78.12 163 ILE A O 1
ATOM 1333 N N . LYS A 1 164 ? -9.823 10.526 21.853 1.00 82.75 164 LYS A N 1
ATOM 1334 C CA . LYS A 1 164 ? -10.262 11.739 22.554 1.00 82.75 164 LYS A CA 1
ATOM 1335 C C . LYS A 1 164 ? -9.952 11.651 24.046 1.00 82.75 164 LYS A C 1
ATOM 1337 O O . LYS A 1 164 ? -10.132 10.612 24.677 1.00 82.75 164 LYS A O 1
ATOM 1342 N N . LEU A 1 165 ? -9.441 12.752 24.588 1.00 81.06 165 LEU A N 1
ATOM 1343 C CA . LEU A 1 165 ? -9.293 12.930 26.028 1.00 81.06 165 LEU A CA 1
ATOM 1344 C C . LEU A 1 165 ? -10.604 13.532 26.534 1.00 81.06 165 LEU A C 1
ATOM 1346 O O . LEU A 1 165 ? -11.005 14.578 26.026 1.00 81.06 165 LEU A O 1
ATOM 1350 N N . ILE A 1 166 ? -11.247 12.867 27.488 1.00 81.38 166 ILE A N 1
ATOM 1351 C CA . ILE A 1 166 ? -12.420 13.399 28.187 1.00 81.38 166 ILE A CA 1
ATOM 1352 C C . ILE A 1 166 ? -11.951 13.845 29.569 1.00 81.38 166 ILE A C 1
ATOM 1354 O O . ILE A 1 166 ? -11.202 13.107 30.216 1.00 81.38 166 ILE A O 1
ATOM 1358 N N . GLU A 1 167 ? -12.305 15.075 29.943 1.00 61.22 167 GLU A N 1
ATOM 1359 C CA . GLU A 1 167 ? -12.006 15.670 31.254 1.00 61.22 167 GLU A CA 1
ATOM 1360 C C . GLU A 1 167 ? -13.040 15.273 32.308 1.00 61.22 167 GLU A C 1
ATOM 1362 O O . GLU A 1 167 ? -14.241 15.209 31.962 1.00 61.22 167 GLU A O 1
#

Sequence (167 aa):
MKKRDKWLYQNFAGLIDTPDEYQRHEIDKTLAKISIIALYTLLALVYLSIFLDIEREFLSPFTVGGALLIIILFCRMSMNRLSADAIEIEVHQRHTYYKLLKETRNKRIIFLVIALIYMLGTATITAPLLAGNPMNFSYLLNISTYIPFILIVIFTVNKDSRIKLIE

pLDDT: mean 79.92, std 10.3, range [43.28, 91.75]

Foldseek 3Di:
DDPVVVCCCCPVVVDPDDDDPVRVVVVVVVVVVVVVVVLVVLVLVLLLQVLLCVLQVHDDPSNVVSVVVNVVVVVVVVPPVPPPVLQAAEDADPVVLVVVQVVLLVVLVVVLVVVVCSLQCSNFPVSCVVNVHHGHCVLVVDPVSCVVSVVSVVVSPDGPPRYDYDD

Radius of gyration: 20.67 Å; chains: 1; bounding box: 51×39×54 Å

Organism: Staphylococcus ureilyticus (NCBI:txid94138)

Secondary structure (DSSP, 8-state):
--HHHHHHHHHHS--SS---HHHHHHHHHHHHHHHHHHHHHHHHHHHHHHHHHHHTT---HHHHHHHHHHHHHHHHHHH---------EEES-HHHHHHHHHHHHHHHHHHHHHHHHHHHHIIIIIHHHHHTPPP-GGGGT-HHHHHHHHHHHHHHHS--TTEEE--